Protein AF-A0A167QNF1-F1 (afdb_monomer_lite)

Sequence (89 aa):
MLPCPGPIDGLIAGIWIRSTVGIPYAIVMIWAANASAGHTKKTTVIALYHIGYGLGSIISPQLFRPEWKPRYTSTWIILLVVAGIFRQS

Organism: Penicillium chrysogenum (NCBI:txid5076)

Radius of gyration: 17.57 Å; chains: 1; bounding box: 42×33×42 Å

Secondary structure (DSSP, 8-state):
-PPP--HHHHHHHHHHHHHTTHHHHHHHHHHHHHS--SHHHHHHHHHHHHHHHHHHHHHHHHTS-GGGTTT-HHHHHHHHHHHHHHT--

Foldseek 3Di:
DDDDDDPVVVVVVVVVVVVCVVVVLVVVLVVLQVVDDDDVSSVVSSVVSVVVVVVCVVVLVVLPDPVCPDPSVVSVVVVVVVVVVVVPD

pLDDT: mean 73.24, std 12.62, range [37.47, 90.19]

Structure (mmCIF, N/CA/C/O backbone):
data_AF-A0A167QNF1-F1
#
_entry.id   AF-A0A167QNF1-F1
#
loop_
_atom_site.group_PDB
_atom_site.id
_atom_site.type_symbol
_atom_site.label_atom_id
_atom_site.label_alt_id
_atom_site.label_comp_id
_atom_site.label_asym_id
_atom_site.label_entity_id
_atom_site.label_seq_id
_atom_site.pdbx_PDB_ins_code
_atom_site.Cartn_x
_atom_site.Cartn_y
_atom_site.Cartn_z
_atom_site.occupancy
_atom_site.B_iso_or_equiv
_atom_site.auth_seq_id
_atom_site.auth_comp_id
_atom_site.auth_asym_id
_atom_site.auth_atom_id
_atom_site.pdbx_PDB_model_num
ATOM 1 N N . MET A 1 1 ? 26.476 22.145 -0.823 1.00 37.47 1 MET A N 1
ATOM 2 C CA . MET A 1 1 ? 27.322 22.073 -2.033 1.00 37.47 1 MET A CA 1
ATOM 3 C C . MET A 1 1 ? 26.762 20.938 -2.876 1.00 37.47 1 MET A C 1
ATOM 5 O O . MET A 1 1 ? 26.829 19.796 -2.449 1.00 37.47 1 MET A O 1
ATOM 9 N N . LEU A 1 2 ? 26.037 21.286 -3.938 1.00 51.59 2 LEU A N 1
ATOM 10 C CA . LEU A 1 2 ? 25.191 20.388 -4.737 1.00 51.59 2 LEU A CA 1
ATOM 11 C C . LEU A 1 2 ? 26.026 19.719 -5.845 1.00 51.59 2 LEU A C 1
ATOM 13 O O . LEU A 1 2 ? 26.607 20.463 -6.636 1.00 51.59 2 LEU A O 1
ATOM 17 N N . PRO A 1 3 ? 26.098 18.377 -5.945 1.00 55.03 3 PRO A N 1
ATOM 18 C CA . PRO A 1 3 ? 26.650 17.719 -7.120 1.00 55.03 3 PRO A CA 1
ATOM 19 C C . PRO A 1 3 ? 25.568 17.505 -8.197 1.00 55.03 3 PRO A C 1
ATOM 21 O O . PRO A 1 3 ? 24.382 17.360 -7.904 1.00 55.03 3 PRO A O 1
ATOM 24 N N . CYS A 1 4 ? 26.012 17.566 -9.452 1.00 55.19 4 CYS A N 1
ATOM 25 C CA . CYS A 1 4 ? 25.239 17.436 -10.693 1.00 55.19 4 CYS A CA 1
ATOM 26 C C . CYS A 1 4 ? 24.495 16.086 -10.798 1.00 55.19 4 CYS A C 1
ATOM 28 O O . CYS A 1 4 ? 25.013 15.110 -10.272 1.00 55.19 4 CYS A O 1
ATOM 30 N N . PRO A 1 5 ? 23.363 15.986 -11.529 1.00 57.06 5 PRO A N 1
ATOM 31 C CA . PRO A 1 5 ? 22.531 14.788 -11.581 1.00 57.06 5 PRO A CA 1
ATOM 32 C C . PRO A 1 5 ? 23.100 13.764 -12.573 1.00 57.06 5 PRO A C 1
ATOM 34 O O . PRO A 1 5 ? 22.801 13.781 -13.768 1.00 57.06 5 PRO A O 1
ATOM 37 N N . GLY A 1 6 ? 23.928 12.849 -12.085 1.00 64.75 6 GLY A N 1
ATOM 38 C CA . GLY A 1 6 ? 24.221 11.593 -12.758 1.00 64.75 6 GLY A CA 1
ATOM 39 C C . GLY A 1 6 ? 23.065 10.589 -12.609 1.00 64.75 6 GLY A C 1
ATOM 40 O O . GLY A 1 6 ? 22.205 10.730 -11.737 1.00 64.75 6 GLY A O 1
ATOM 41 N N . PRO A 1 7 ? 23.035 9.512 -13.416 1.00 63.47 7 PRO A N 1
ATOM 42 C CA . PRO A 1 7 ? 22.044 8.434 -13.284 1.00 63.47 7 PRO A CA 1
ATOM 43 C C . PRO A 1 7 ? 22.044 7.773 -11.893 1.00 63.47 7 PRO A C 1
ATOM 45 O O . PRO A 1 7 ? 21.035 7.215 -11.467 1.00 63.47 7 PRO A O 1
ATOM 48 N N . ILE A 1 8 ? 23.160 7.873 -11.169 1.00 67.88 8 ILE A N 1
ATOM 49 C CA . ILE A 1 8 ? 23.314 7.424 -9.783 1.00 67.88 8 ILE A CA 1
ATOM 50 C C . ILE A 1 8 ? 22.580 8.322 -8.776 1.00 67.88 8 ILE A C 1
ATOM 52 O O . ILE A 1 8 ? 22.011 7.803 -7.820 1.00 67.88 8 ILE A O 1
ATOM 56 N N . ASP A 1 9 ? 22.488 9.632 -9.008 1.00 69.12 9 ASP A N 1
ATOM 57 C CA . ASP A 1 9 ? 21.849 10.561 -8.065 1.00 69.12 9 ASP A CA 1
ATOM 58 C C . ASP A 1 9 ? 20.329 10.397 -8.052 1.00 69.12 9 ASP A C 1
ATOM 60 O O . ASP A 1 9 ? 19.703 10.464 -6.995 1.00 69.12 9 ASP A O 1
ATOM 64 N N . GLY A 1 10 ? 19.732 10.077 -9.207 1.00 70.31 10 GLY A N 1
ATOM 65 C CA . GLY A 1 10 ? 18.314 9.721 -9.298 1.00 70.31 10 GLY A CA 1
ATOM 66 C C . GLY A 1 10 ? 17.971 8.436 -8.535 1.00 70.31 10 GLY A C 1
ATOM 67 O O . GLY A 1 10 ? 16.914 8.350 -7.909 1.00 70.31 10 GLY A O 1
ATOM 68 N N . LEU A 1 11 ? 18.879 7.453 -8.528 1.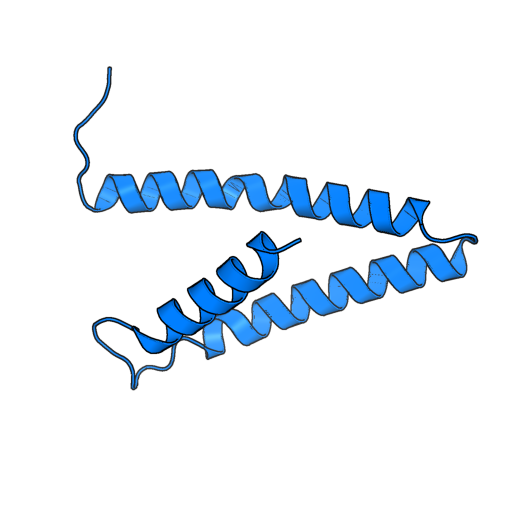00 70.94 11 LEU A N 1
ATOM 69 C CA . LEU A 1 11 ? 18.714 6.218 -7.755 1.00 70.94 11 LEU A CA 1
ATOM 70 C C . LEU A 1 11 ? 18.833 6.479 -6.251 1.00 70.94 11 LEU A C 1
ATOM 72 O O . LEU A 1 11 ? 18.000 5.997 -5.484 1.00 70.94 11 LEU A O 1
ATOM 76 N N . ILE A 1 12 ? 19.814 7.282 -5.830 1.00 76.62 12 ILE A N 1
ATOM 77 C CA . ILE A 1 12 ? 19.995 7.662 -4.424 1.00 76.62 12 ILE A CA 1
ATOM 78 C C . ILE A 1 12 ? 18.800 8.484 -3.928 1.00 76.62 12 ILE A C 1
ATOM 80 O O . ILE A 1 12 ? 18.227 8.155 -2.891 1.00 76.62 12 ILE A O 1
ATOM 84 N N . ALA A 1 13 ? 18.350 9.488 -4.684 1.00 75.12 13 ALA A N 1
ATOM 85 C CA . ALA A 1 13 ? 17.154 10.263 -4.356 1.00 75.12 13 ALA A CA 1
ATOM 86 C C . ALA A 1 13 ? 15.902 9.374 -4.25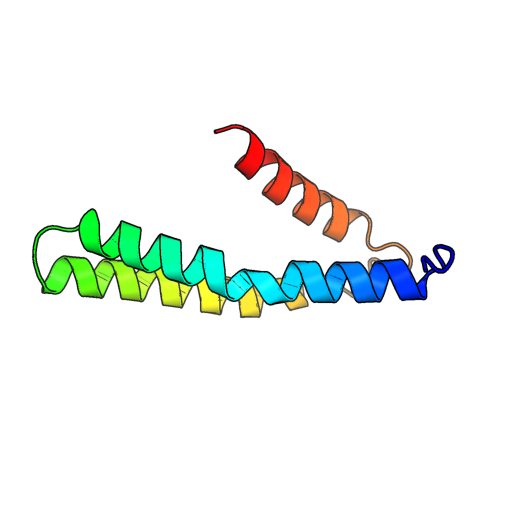4 1.00 75.12 13 ALA A C 1
ATOM 88 O O . ALA A 1 13 ? 15.122 9.504 -3.311 1.00 75.12 13 ALA A O 1
ATOM 89 N N . GLY A 1 14 ? 15.740 8.413 -5.170 1.00 68.69 14 GLY A N 1
ATOM 90 C CA . GLY A 1 14 ? 14.662 7.426 -5.114 1.00 68.69 14 GLY A CA 1
ATOM 91 C C . GLY A 1 14 ? 14.718 6.523 -3.876 1.00 68.69 14 GLY A C 1
ATOM 92 O O . GLY A 1 14 ? 13.671 6.163 -3.338 1.00 68.69 14 GLY A O 1
ATOM 93 N N . ILE A 1 15 ? 15.914 6.186 -3.385 1.00 73.19 15 ILE A N 1
ATOM 94 C CA . ILE A 1 15 ? 16.098 5.434 -2.136 1.00 73.19 15 ILE A CA 1
ATOM 95 C C . ILE A 1 15 ? 15.713 6.296 -0.930 1.00 73.19 15 ILE A C 1
ATOM 97 O O . ILE A 1 15 ? 14.945 5.831 -0.095 1.00 73.19 15 ILE A O 1
ATOM 101 N N . TRP A 1 16 ? 16.145 7.559 -0.865 1.00 71.31 16 TRP A N 1
ATOM 102 C CA . TRP A 1 16 ? 15.773 8.476 0.222 1.00 71.31 16 TRP A CA 1
ATOM 103 C C . TRP A 1 16 ? 14.265 8.733 0.296 1.00 71.31 16 TRP A C 1
ATOM 105 O O . TRP A 1 16 ? 13.693 8.736 1.386 1.00 71.31 16 TRP A O 1
ATOM 115 N N . ILE A 1 17 ? 13.605 8.880 -0.855 1.00 71.50 17 ILE A N 1
ATOM 116 C CA . ILE A 1 17 ? 12.144 9.017 -0.938 1.00 71.50 17 ILE A CA 1
ATOM 117 C C . ILE A 1 17 ? 11.442 7.707 -0.552 1.00 71.50 17 ILE A C 1
ATOM 119 O O . ILE A 1 17 ? 10.360 7.732 0.021 1.00 71.50 17 ILE A O 1
ATOM 123 N N . ARG A 1 18 ? 12.039 6.542 -0.822 1.00 66.62 18 ARG A N 1
ATOM 124 C CA . ARG A 1 18 ? 11.489 5.254 -0.376 1.00 66.62 18 ARG A CA 1
ATOM 125 C C . ARG A 1 18 ? 11.687 5.026 1.124 1.00 66.62 18 ARG A C 1
ATOM 127 O O . ARG A 1 18 ? 10.840 4.399 1.751 1.00 66.62 18 ARG A O 1
ATOM 134 N N . SER A 1 19 ? 12.752 5.551 1.725 1.00 66.19 19 SER A N 1
ATOM 135 C CA . SER A 1 19 ? 12.998 5.425 3.168 1.00 66.19 19 SER A CA 1
ATOM 136 C C . SER A 1 19 ? 11.886 6.044 4.017 1.00 66.19 19 SER A C 1
ATOM 138 O O . SER A 1 19 ? 11.637 5.587 5.131 1.00 66.19 19 SER A O 1
ATOM 140 N N . THR A 1 20 ? 11.157 7.035 3.497 1.00 67.94 20 THR A N 1
ATOM 141 C CA . THR A 1 20 ? 10.023 7.633 4.213 1.00 67.94 20 THR A CA 1
ATOM 142 C C . THR A 1 20 ? 8.758 6.778 4.192 1.00 67.94 20 THR A C 1
ATOM 144 O O . THR A 1 20 ? 7.828 7.126 4.908 1.00 67.94 20 THR A O 1
ATOM 147 N N . VAL A 1 21 ? 8.707 5.641 3.477 1.00 68.94 21 VAL A N 1
ATOM 148 C CA . VAL A 1 21 ? 7.523 4.753 3.376 1.00 68.94 21 VAL A CA 1
ATOM 149 C C . VAL A 1 21 ? 7.060 4.196 4.733 1.00 68.94 21 VAL A C 1
ATOM 151 O O . VAL A 1 21 ? 5.880 3.885 4.899 1.00 68.94 21 VAL A O 1
ATOM 154 N N . GLY A 1 22 ? 7.931 4.149 5.746 1.00 73.00 22 GLY A N 1
ATOM 155 C CA . GLY A 1 22 ? 7.527 3.771 7.107 1.00 73.00 22 GLY A CA 1
ATOM 156 C C . GLY A 1 22 ? 6.557 4.763 7.769 1.00 73.00 22 GLY A C 1
ATOM 157 O O . GLY A 1 22 ? 5.677 4.357 8.528 1.00 73.00 22 GLY A O 1
ATOM 158 N N . ILE A 1 23 ? 6.670 6.054 7.446 1.00 79.56 23 ILE A N 1
ATOM 159 C CA . ILE A 1 23 ? 5.852 7.134 8.017 1.00 79.56 23 ILE A CA 1
ATOM 160 C C . ILE A 1 23 ? 4.375 7.036 7.586 1.00 79.56 23 ILE A C 1
ATOM 162 O O . ILE A 1 23 ? 3.515 6.987 8.468 1.00 79.56 23 ILE A O 1
ATOM 166 N N . PRO A 1 24 ? 4.026 6.962 6.282 1.00 81.62 24 PRO A N 1
ATOM 167 C CA . PRO A 1 24 ? 2.636 6.832 5.865 1.00 81.62 24 PRO A CA 1
ATOM 168 C C . PRO A 1 24 ? 2.018 5.518 6.348 1.00 81.62 24 PRO A C 1
ATOM 170 O O . PRO A 1 24 ? 0.844 5.515 6.706 1.00 81.62 24 PRO A O 1
ATOM 173 N N . TYR A 1 25 ? 2.793 4.429 6.443 1.00 81.81 25 TYR A N 1
ATOM 174 C CA . TYR A 1 25 ? 2.294 3.177 7.011 1.00 81.81 25 TYR A CA 1
ATOM 175 C C . TYR A 1 25 ? 1.837 3.367 8.463 1.00 81.81 25 TYR A C 1
ATOM 177 O O . TYR A 1 25 ? 0.693 3.062 8.789 1.00 81.81 25 TYR A O 1
ATOM 185 N N . ALA A 1 26 ? 2.675 3.954 9.322 1.00 85.31 26 ALA A N 1
ATOM 186 C CA . ALA A 1 26 ? 2.309 4.221 10.713 1.00 85.31 26 ALA A CA 1
ATOM 187 C C . ALA A 1 26 ? 1.060 5.118 10.833 1.00 85.31 26 ALA A C 1
ATOM 189 O O . ALA A 1 26 ? 0.174 4.835 11.641 1.00 85.31 26 ALA A O 1
ATOM 190 N N . ILE A 1 27 ? 0.950 6.154 9.995 1.00 89.31 27 ILE A N 1
ATOM 191 C CA . ILE A 1 27 ? -0.202 7.069 9.981 1.00 89.31 27 ILE A CA 1
ATOM 192 C C . ILE A 1 27 ? -1.494 6.330 9.610 1.00 89.31 27 ILE A C 1
ATOM 194 O O . ILE A 1 27 ? -2.496 6.481 10.310 1.00 89.31 27 ILE A O 1
ATOM 198 N N . VAL A 1 28 ? -1.479 5.501 8.559 1.00 87.12 28 VAL A N 1
ATOM 199 C CA . VAL A 1 28 ? -2.659 4.720 8.145 1.00 87.12 28 VAL A CA 1
ATOM 200 C C . VAL A 1 28 ? -3.104 3.776 9.259 1.00 87.12 28 VAL A C 1
ATOM 202 O O . VAL A 1 28 ? -4.298 3.660 9.523 1.00 87.12 28 VAL A O 1
ATOM 205 N N . MET A 1 29 ? -2.161 3.155 9.966 1.00 87.75 29 MET A N 1
ATOM 206 C CA . MET A 1 29 ? -2.473 2.236 11.062 1.00 87.75 29 MET A CA 1
ATOM 207 C C . MET A 1 29 ? -3.102 2.949 12.264 1.00 87.75 29 MET A C 1
ATOM 209 O O . MET A 1 29 ? -4.056 2.436 12.853 1.00 87.75 29 MET A O 1
ATOM 213 N N . ILE A 1 30 ? -2.625 4.152 12.601 1.00 89.31 30 ILE A N 1
ATOM 214 C CA . ILE A 1 30 ? -3.215 4.999 13.650 1.00 89.31 30 ILE A CA 1
ATOM 215 C C . ILE A 1 30 ? -4.608 5.485 13.233 1.00 89.31 30 ILE A C 1
ATOM 217 O O . ILE A 1 30 ? -5.546 5.462 14.030 1.00 89.31 30 ILE A O 1
ATOM 221 N N . TRP A 1 31 ? -4.775 5.884 11.975 1.00 89.31 31 TRP A N 1
ATOM 222 C CA . TRP A 1 31 ? -6.066 6.313 11.449 1.00 89.31 31 TRP A CA 1
ATOM 223 C C . TRP A 1 31 ? -7.097 5.177 11.468 1.00 89.31 31 TRP A C 1
ATOM 225 O O . TRP A 1 31 ? -8.190 5.337 12.011 1.00 89.31 31 TRP A O 1
ATOM 235 N N . ALA A 1 32 ? -6.720 3.998 10.977 1.00 86.25 32 ALA A N 1
ATOM 236 C CA . ALA A 1 32 ? -7.538 2.789 10.995 1.00 86.25 32 ALA A CA 1
ATOM 237 C C . ALA A 1 32 ? -7.959 2.374 12.415 1.00 86.25 32 ALA A C 1
ATOM 239 O O . ALA A 1 32 ? -9.093 1.940 12.647 1.00 86.25 32 ALA A O 1
ATOM 240 N N . ALA A 1 33 ? -7.043 2.542 13.369 1.00 84.88 33 ALA A N 1
ATOM 241 C CA . ALA A 1 33 ? -7.282 2.324 14.783 1.00 84.88 33 ALA A CA 1
ATOM 242 C C . ALA A 1 33 ? -8.305 3.300 15.380 1.00 84.88 33 ALA A C 1
ATOM 244 O O . ALA A 1 33 ? -9.117 2.880 16.201 1.00 84.88 33 ALA A O 1
ATOM 245 N N . ASN A 1 34 ? -8.270 4.569 14.977 1.00 87.12 34 ASN A N 1
ATOM 246 C CA . ASN A 1 34 ? -9.167 5.609 15.487 1.00 87.12 34 ASN A CA 1
ATOM 247 C C . ASN A 1 34 ? -10.546 5.582 14.807 1.00 87.12 34 ASN A C 1
ATOM 249 O O . ASN A 1 34 ? -11.543 5.932 15.429 1.00 87.12 34 ASN A O 1
ATOM 253 N N . ALA A 1 35 ? -10.622 5.116 13.558 1.00 87.06 35 ALA A N 1
ATOM 254 C CA . ALA A 1 35 ? -11.870 4.959 12.807 1.00 87.06 35 ALA A CA 1
ATOM 255 C C . ALA A 1 35 ? -12.685 3.708 13.207 1.00 87.06 35 ALA A C 1
ATOM 257 O O . ALA A 1 35 ? -13.811 3.512 12.743 1.00 87.06 35 ALA A O 1
ATOM 258 N N . SER A 1 36 ? -12.134 2.839 14.060 1.00 85.19 36 SER A N 1
ATOM 259 C CA . SER A 1 36 ? -12.760 1.581 14.472 1.00 85.19 36 SER A CA 1
ATOM 260 C C . SER A 1 36 ? -13.169 1.616 15.944 1.00 85.19 36 SER A C 1
ATOM 262 O O . SER A 1 36 ? -12.320 1.592 16.829 1.00 85.19 36 SER A O 1
ATOM 264 N N . ALA A 1 37 ? -14.475 1.598 16.222 1.00 77.56 37 ALA A N 1
ATOM 265 C CA . ALA A 1 37 ? -14.984 1.426 17.582 1.00 77.56 37 ALA A CA 1
ATOM 266 C C . ALA A 1 37 ? -14.911 -0.055 18.009 1.00 77.56 37 ALA A C 1
ATOM 268 O O . ALA A 1 37 ? -15.458 -0.927 17.331 1.00 77.56 37 ALA A O 1
ATOM 269 N N . GLY A 1 38 ? -14.245 -0.330 19.135 1.00 78.00 38 GLY A N 1
ATOM 270 C CA . GLY A 1 38 ? -14.129 -1.665 19.736 1.00 78.00 38 GLY A CA 1
ATOM 271 C C . GLY A 1 38 ? -12.807 -2.388 19.444 1.00 78.00 38 GLY A C 1
ATOM 272 O O . GLY A 1 38 ? -12.271 -2.341 18.335 1.00 78.00 38 GLY A O 1
ATOM 273 N N . HIS A 1 39 ? -12.291 -3.094 20.457 1.00 77.56 39 HIS A N 1
ATOM 274 C CA . HIS A 1 39 ? -10.975 -3.749 20.422 1.00 77.56 39 HIS A CA 1
ATOM 275 C C . HIS A 1 39 ? -10.851 -4.788 19.299 1.00 77.56 39 HIS A C 1
ATOM 277 O O . HIS A 1 39 ? -9.869 -4.785 18.560 1.00 77.56 39 HIS A O 1
ATOM 283 N N . THR A 1 40 ? -11.867 -5.633 19.123 1.00 84.44 40 THR A N 1
ATOM 284 C CA . THR A 1 40 ? -11.871 -6.676 18.088 1.00 84.44 40 THR A CA 1
ATOM 285 C C . THR A 1 40 ? -11.859 -6.072 16.684 1.00 84.44 40 THR A C 1
ATOM 287 O O . THR A 1 40 ? -11.038 -6.463 15.861 1.00 84.44 40 THR A O 1
ATOM 290 N N . LYS A 1 41 ? -12.695 -5.052 16.425 1.00 78.62 41 LYS A N 1
ATOM 291 C CA . LYS A 1 41 ? -12.780 -4.383 15.115 1.00 78.62 41 LYS A CA 1
ATOM 292 C C . LYS A 1 41 ? -11.467 -3.693 14.749 1.00 78.62 41 LYS A C 1
ATOM 294 O O . LYS A 1 41 ? -10.993 -3.847 1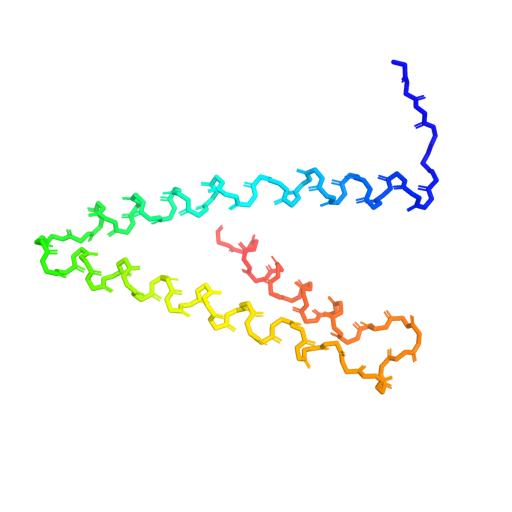3.627 1.00 78.62 41 LYS A O 1
ATOM 299 N N . LYS A 1 42 ? -10.852 -2.987 15.703 1.00 85.75 42 LYS A N 1
ATOM 300 C CA . LYS A 1 42 ? -9.545 -2.341 15.522 1.00 85.75 42 LYS A CA 1
ATOM 301 C C . LYS A 1 42 ? -8.470 -3.351 15.116 1.00 85.75 42 LYS A C 1
ATOM 303 O O . LYS A 1 42 ? -7.777 -3.124 14.128 1.00 85.75 42 LYS A O 1
ATOM 308 N N . THR A 1 43 ? -8.372 -4.479 15.819 1.00 87.25 43 THR A N 1
ATOM 309 C CA . THR A 1 43 ? -7.400 -5.531 15.486 1.00 87.25 43 THR A CA 1
ATOM 310 C C . THR A 1 43 ? -7.679 -6.157 14.120 1.00 87.25 43 THR A C 1
ATOM 312 O O . THR A 1 43 ? -6.744 -6.351 13.349 1.00 87.25 43 THR A O 1
ATOM 315 N N . THR A 1 44 ? -8.943 -6.412 13.767 1.00 88.69 44 THR A N 1
ATOM 316 C CA . THR A 1 44 ? -9.305 -6.946 12.443 1.00 88.69 44 THR A CA 1
ATOM 317 C C . THR A 1 44 ? -8.913 -5.992 11.316 1.00 88.69 44 THR A C 1
ATOM 319 O O . THR A 1 44 ? -8.313 -6.423 10.337 1.00 88.69 44 THR A O 1
ATOM 322 N N . VAL A 1 45 ? -9.197 -4.695 11.453 1.00 86.69 45 VAL A N 1
ATOM 323 C CA . VAL A 1 45 ? -8.841 -3.698 10.432 1.00 86.69 45 VAL A CA 1
ATOM 324 C C . VAL A 1 45 ? -7.319 -3.594 10.287 1.00 86.69 45 VAL A C 1
ATOM 326 O O . VAL A 1 45 ? -6.804 -3.658 9.175 1.00 86.69 45 VAL A O 1
ATOM 329 N N . ILE A 1 46 ? -6.583 -3.522 11.398 1.00 89.44 46 ILE A N 1
ATOM 330 C CA . ILE A 1 46 ? -5.110 -3.533 11.417 1.00 89.44 46 ILE A CA 1
ATOM 331 C C . ILE A 1 46 ? -4.548 -4.797 10.748 1.00 89.44 46 ILE A C 1
ATOM 333 O O . ILE A 1 46 ? -3.573 -4.716 9.999 1.00 89.44 46 ILE A O 1
ATOM 337 N N . ALA A 1 47 ? -5.148 -5.965 10.988 1.00 89.06 47 ALA A N 1
ATOM 338 C CA . ALA A 1 47 ? -4.727 -7.218 10.366 1.00 89.06 47 ALA A CA 1
ATOM 339 C C . ALA A 1 47 ? -4.947 -7.205 8.844 1.00 89.06 47 ALA A C 1
ATOM 341 O O . ALA A 1 47 ? -4.061 -7.615 8.096 1.00 89.06 47 ALA A O 1
ATOM 342 N N . LEU A 1 48 ? -6.077 -6.667 8.372 1.00 88.88 48 LEU A N 1
ATOM 343 C CA . LEU A 1 48 ? -6.350 -6.511 6.940 1.00 88.88 48 LEU A CA 1
ATOM 344 C C . LEU A 1 48 ? -5.313 -5.610 6.250 1.00 88.88 48 LEU A C 1
ATOM 346 O O . LEU A 1 48 ? -4.857 -5.940 5.156 1.00 88.88 48 LEU A O 1
ATOM 350 N N . TYR A 1 49 ? -4.870 -4.529 6.903 1.00 88.06 49 TYR A N 1
ATOM 351 C CA . TYR A 1 49 ? -3.791 -3.680 6.378 1.00 88.06 49 TYR A CA 1
ATOM 352 C C . TYR A 1 49 ? -2.456 -4.429 6.243 1.00 88.06 49 TYR A C 1
ATOM 354 O O . TYR A 1 49 ? -1.778 -4.284 5.225 1.00 88.06 49 TYR A O 1
ATOM 362 N N . HIS A 1 50 ? -2.096 -5.280 7.210 1.00 88.88 50 HIS A N 1
ATOM 363 C CA . HIS A 1 50 ? -0.887 -6.110 7.115 1.00 88.88 50 HIS A CA 1
ATOM 364 C C . HIS A 1 50 ? -0.980 -7.146 5.990 1.00 88.88 50 HIS A C 1
ATOM 366 O O . HIS A 1 50 ? 0.003 -7.378 5.287 1.00 88.88 50 HIS A O 1
ATOM 372 N N . ILE A 1 51 ? -2.159 -7.743 5.784 1.00 90.19 51 ILE A N 1
ATOM 373 C CA . ILE A 1 51 ? -2.399 -8.675 4.674 1.00 90.19 51 ILE A CA 1
ATOM 374 C C . ILE A 1 51 ? -2.221 -7.954 3.333 1.00 90.19 51 ILE A C 1
ATOM 376 O O . ILE A 1 51 ? -1.530 -8.464 2.452 1.00 90.19 51 ILE A O 1
ATOM 380 N N . GLY A 1 52 ? -2.768 -6.742 3.193 1.00 86.56 52 GLY A N 1
ATOM 381 C CA . GLY A 1 52 ? -2.572 -5.907 2.006 1.00 86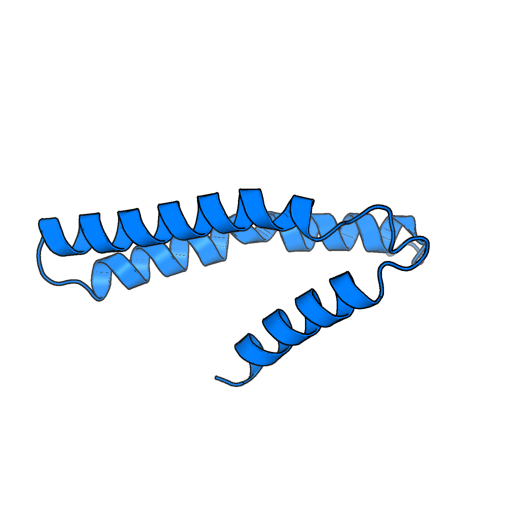.56 52 GLY A CA 1
ATOM 382 C C . GLY A 1 52 ? -1.100 -5.562 1.755 1.00 86.56 52 GLY A C 1
ATOM 383 O O . GLY A 1 52 ? -0.628 -5.671 0.623 1.00 86.56 52 GLY A O 1
ATOM 384 N N . TYR A 1 53 ? -0.348 -5.222 2.807 1.00 85.25 53 TYR A N 1
ATOM 385 C CA . TYR A 1 53 ? 1.091 -4.956 2.712 1.00 85.25 53 TYR A CA 1
ATOM 386 C C . TYR A 1 53 ? 1.889 -6.197 2.273 1.00 85.25 53 TYR A C 1
ATOM 388 O O . TYR A 1 53 ? 2.750 -6.114 1.390 1.00 85.25 53 TYR A O 1
ATOM 396 N N . GLY A 1 54 ? 1.569 -7.364 2.839 1.00 86.31 54 GLY A N 1
ATOM 397 C CA . GLY A 1 54 ? 2.172 -8.640 2.452 1.00 86.31 54 GLY A CA 1
ATOM 398 C C . GLY A 1 54 ? 1.877 -9.006 0.996 1.00 86.31 54 GLY A C 1
ATOM 399 O O . GLY A 1 54 ? 2.795 -9.312 0.237 1.00 86.31 54 GLY A O 1
ATOM 400 N N . LEU A 1 55 ? 0.615 -8.897 0.571 1.00 86.75 55 LEU A N 1
ATOM 401 C CA . LEU A 1 55 ? 0.198 -9.167 -0.809 1.00 86.75 55 LEU A CA 1
ATOM 402 C C . LEU A 1 55 ? 0.866 -8.219 -1.808 1.00 86.75 55 LEU A C 1
ATOM 404 O O . LEU A 1 55 ? 1.382 -8.674 -2.827 1.00 86.75 55 LEU A O 1
ATOM 408 N N . GLY A 1 56 ? 0.920 -6.920 -1.507 1.00 80.88 56 GLY A N 1
ATOM 409 C CA . GLY A 1 56 ? 1.614 -5.941 -2.345 1.00 80.88 56 GLY A CA 1
ATOM 410 C C . GLY A 1 56 ? 3.100 -6.267 -2.503 1.00 80.88 56 GLY A C 1
ATOM 411 O O . GLY A 1 56 ? 3.639 -6.207 -3.609 1.00 80.88 56 GLY A O 1
ATOM 412 N N . SER A 1 57 ? 3.746 -6.708 -1.421 1.00 82.81 57 SER A N 1
ATOM 413 C CA . SER A 1 57 ? 5.149 -7.131 -1.443 1.00 82.81 57 SER A CA 1
ATOM 414 C C . SER A 1 57 ? 5.375 -8.377 -2.308 1.00 82.81 57 SER A C 1
ATOM 416 O O . SER A 1 57 ? 6.380 -8.440 -3.008 1.00 82.81 57 SER A O 1
ATOM 418 N N . ILE A 1 58 ? 4.431 -9.325 -2.337 1.00 85.38 58 ILE A N 1
ATOM 419 C CA . ILE A 1 58 ? 4.511 -10.548 -3.160 1.00 85.38 58 ILE A CA 1
ATOM 420 C C . ILE A 1 58 ? 4.219 -10.267 -4.642 1.00 85.38 58 ILE A C 1
ATOM 422 O O . ILE A 1 58 ? 4.891 -10.811 -5.518 1.00 85.38 58 ILE A O 1
ATOM 426 N N . ILE A 1 59 ? 3.229 -9.421 -4.938 1.00 82.44 59 ILE A N 1
ATOM 427 C CA . ILE A 1 59 ? 2.806 -9.108 -6.312 1.00 82.44 59 ILE A CA 1
ATOM 428 C C . ILE A 1 59 ? 3.803 -8.160 -6.994 1.00 82.44 59 ILE A C 1
ATOM 430 O O . ILE A 1 59 ? 4.041 -8.276 -8.197 1.00 82.44 59 ILE A O 1
ATOM 434 N N . SER A 1 60 ? 4.434 -7.253 -6.239 1.00 76.88 60 SER A N 1
ATOM 435 C CA . SER A 1 60 ? 5.367 -6.266 -6.793 1.00 76.88 60 SER A CA 1
ATOM 436 C C . SER A 1 60 ? 6.524 -6.854 -7.626 1.00 76.88 60 SER A C 1
ATOM 438 O O . SER A 1 60 ? 6.708 -6.370 -8.744 1.00 76.88 60 SER A O 1
ATOM 440 N N . PRO A 1 61 ? 7.263 -7.906 -7.207 1.00 73.75 61 PRO A N 1
ATOM 441 C CA . PRO A 1 61 ? 8.303 -8.511 -8.042 1.00 73.75 61 PRO A CA 1
ATOM 442 C C . PRO A 1 61 ? 7.735 -9.285 -9.239 1.00 73.75 61 PRO A C 1
ATOM 444 O O . PRO A 1 61 ? 8.387 -9.360 -10.277 1.00 73.75 61 PRO A O 1
ATOM 447 N N . GLN A 1 62 ? 6.512 -9.817 -9.141 1.00 73.12 62 GLN A N 1
ATOM 448 C CA . GLN A 1 62 ? 5.878 -10.571 -10.232 1.00 73.12 62 GLN A CA 1
ATOM 449 C C . GLN A 1 62 ? 5.473 -9.680 -11.416 1.00 73.12 62 GLN A C 1
ATOM 451 O O . GLN A 1 62 ? 5.276 -10.172 -12.530 1.00 73.12 62 GLN A O 1
ATOM 456 N N . LEU A 1 63 ? 5.374 -8.366 -11.195 1.00 69.19 63 LEU A N 1
ATOM 457 C CA . LEU A 1 63 ? 5.062 -7.386 -12.233 1.00 69.19 63 LEU A CA 1
ATOM 458 C C . LEU A 1 63 ? 6.265 -7.079 -13.150 1.00 69.19 63 LEU A C 1
ATOM 460 O O . LEU A 1 63 ? 6.085 -6.569 -14.258 1.00 69.19 63 LEU A O 1
ATOM 464 N N . PHE A 1 64 ? 7.487 -7.421 -12.728 1.00 65.88 64 PHE A N 1
ATOM 465 C CA . PHE A 1 64 ? 8.714 -7.265 -13.514 1.00 65.88 64 PHE A CA 1
ATOM 466 C C . PHE A 1 64 ? 9.017 -8.550 -14.290 1.00 65.88 64 PHE A C 1
ATOM 468 O O . PHE A 1 64 ? 9.951 -9.291 -13.986 1.00 65.88 64 PHE A O 1
ATOM 475 N N . ARG A 1 65 ? 8.195 -8.838 -15.303 1.00 66.19 65 ARG A N 1
ATOM 476 C CA . ARG A 1 65 ? 8.384 -10.017 -16.158 1.00 66.19 65 ARG A CA 1
ATOM 477 C C . ARG A 1 65 ? 9.562 -9.825 -17.129 1.00 66.19 65 ARG A C 1
ATOM 479 O O . ARG A 1 65 ? 9.686 -8.749 -17.717 1.00 66.19 65 ARG A O 1
ATOM 486 N N . PRO A 1 66 ? 10.386 -10.864 -17.371 1.00 62.97 66 PRO A N 1
ATOM 487 C CA . PRO A 1 66 ? 11.576 -10.780 -18.227 1.00 62.97 66 PRO A CA 1
ATOM 488 C C . PRO A 1 66 ? 11.266 -10.465 -19.700 1.00 62.97 66 PRO A C 1
ATOM 490 O O . PRO A 1 66 ? 12.122 -9.930 -20.400 1.00 62.97 66 PRO A O 1
ATOM 493 N N . GLU A 1 67 ? 10.036 -10.726 -20.148 1.00 62.97 67 GLU A N 1
ATOM 494 C CA . GLU A 1 67 ? 9.542 -10.440 -21.505 1.00 62.97 67 GLU A CA 1
ATOM 495 C C . GLU A 1 67 ? 9.446 -8.936 -21.833 1.00 62.97 67 GLU A C 1
ATOM 497 O O . GLU A 1 67 ? 9.340 -8.576 -22.999 1.00 62.97 67 GLU A O 1
ATOM 502 N N . TRP A 1 68 ? 9.524 -8.039 -20.837 1.00 58.66 68 TRP A N 1
ATOM 503 C CA . TRP A 1 68 ? 9.302 -6.589 -21.004 1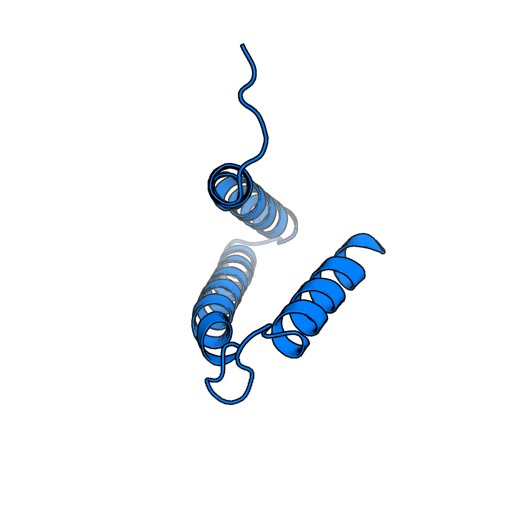.00 58.66 68 TRP A CA 1
ATOM 504 C C . TRP A 1 68 ? 10.594 -5.744 -20.992 1.00 58.66 68 TRP A C 1
ATOM 506 O O . TRP A 1 68 ? 10.556 -4.515 -20.837 1.00 58.66 68 TRP A O 1
ATOM 516 N N . LYS A 1 69 ? 11.762 -6.379 -21.163 1.00 46.88 69 LYS A N 1
ATOM 517 C CA . LYS A 1 69 ? 13.053 -5.688 -21.348 1.00 46.88 69 LYS A CA 1
ATOM 518 C C . LYS A 1 69 ? 13.087 -4.909 -22.679 1.00 46.88 69 LYS A C 1
ATOM 520 O O . LYS A 1 69 ? 12.515 -5.384 -23.653 1.00 46.88 69 LYS A O 1
ATOM 525 N N . PRO A 1 70 ? 13.786 -3.752 -22.774 1.00 57.56 70 PRO A N 1
ATOM 526 C CA . PRO A 1 70 ? 14.728 -3.172 -21.805 1.00 57.56 70 PRO A CA 1
ATOM 527 C C . PRO A 1 70 ? 14.179 -1.992 -20.979 1.00 57.56 70 PRO A C 1
ATOM 529 O O . PRO A 1 70 ? 14.855 -1.530 -20.064 1.00 57.56 70 PRO A O 1
ATOM 532 N N . ARG A 1 71 ? 12.980 -1.478 -21.288 1.00 61.31 71 ARG A N 1
ATOM 533 C CA . ARG A 1 71 ? 12.441 -0.238 -20.692 1.00 61.31 71 ARG A CA 1
ATOM 534 C C . ARG A 1 71 ? 11.306 -0.479 -19.683 1.00 61.31 71 ARG A C 1
ATOM 536 O O . ARG A 1 71 ? 10.926 0.466 -19.002 1.00 61.31 71 ARG A O 1
ATOM 543 N N . TYR A 1 72 ? 10.775 -1.708 -19.571 1.00 63.09 72 TYR A N 1
ATOM 544 C CA . TYR A 1 72 ? 9.665 -2.080 -18.672 1.00 63.09 72 TYR A CA 1
ATOM 545 C C . TYR A 1 72 ? 8.489 -1.083 -18.704 1.00 63.09 72 TYR A C 1
ATOM 547 O O . TYR A 1 72 ? 7.887 -0.779 -17.675 1.00 63.09 72 TYR A O 1
ATOM 555 N N . THR A 1 73 ? 8.167 -0.539 -19.884 1.00 62.84 73 THR A N 1
ATOM 556 C CA . THR A 1 73 ? 7.206 0.567 -20.037 1.00 62.84 73 THR A CA 1
ATOM 557 C C . THR A 1 73 ? 5.831 0.216 -19.468 1.00 62.84 73 THR A C 1
ATOM 559 O O . THR A 1 73 ? 5.213 1.050 -18.822 1.00 62.84 73 THR A O 1
ATOM 562 N N . SER A 1 74 ? 5.383 -1.032 -19.629 1.00 62.88 74 SER A N 1
ATOM 563 C CA . SER A 1 74 ? 4.113 -1.515 -19.069 1.00 62.88 74 SER A CA 1
ATOM 564 C C . SER A 1 74 ? 4.100 -1.503 -17.538 1.00 62.88 74 SER A C 1
ATOM 566 O O . SER A 1 74 ? 3.170 -0.979 -16.931 1.00 62.88 74 SER A O 1
ATOM 568 N N . THR A 1 75 ? 5.175 -1.969 -16.896 1.00 65.56 75 THR A N 1
ATOM 569 C CA . THR A 1 75 ? 5.317 -1.925 -15.433 1.00 65.56 75 THR A CA 1
ATOM 570 C C . THR A 1 75 ? 5.323 -0.484 -14.917 1.00 65.56 75 THR A C 1
ATOM 572 O O . THR A 1 75 ? 4.663 -0.182 -13.925 1.00 65.56 75 THR A O 1
ATOM 575 N N . TRP A 1 76 ? 5.998 0.431 -15.620 1.00 67.38 76 TRP A N 1
ATOM 576 C CA . TRP A 1 76 ? 5.971 1.859 -15.298 1.00 67.38 76 TRP A CA 1
ATOM 577 C C . TRP A 1 76 ? 4.592 2.490 -15.499 1.00 67.38 76 TRP A C 1
ATOM 579 O O . TRP A 1 76 ? 4.173 3.266 -14.649 1.00 67.38 76 TRP A O 1
ATOM 589 N N . ILE A 1 77 ? 3.859 2.138 -16.560 1.00 71.94 77 ILE A N 1
ATOM 590 C CA . ILE A 1 77 ? 2.486 2.617 -16.782 1.00 71.94 77 ILE A CA 1
ATOM 591 C C . ILE A 1 77 ? 1.576 2.150 -15.647 1.00 71.94 77 ILE A C 1
ATOM 593 O O . ILE A 1 77 ? 0.838 2.961 -15.105 1.00 71.94 77 ILE A O 1
ATOM 597 N N . ILE A 1 78 ? 1.659 0.887 -15.230 1.00 72.75 78 ILE A N 1
ATOM 598 C CA . ILE A 1 78 ? 0.844 0.365 -14.123 1.00 72.75 78 ILE A CA 1
ATOM 599 C C . ILE A 1 78 ? 1.171 1.104 -12.818 1.00 72.75 78 ILE A C 1
ATOM 601 O O . ILE A 1 78 ? 0.261 1.518 -12.102 1.00 72.75 78 ILE A O 1
ATOM 605 N N . LEU A 1 79 ? 2.455 1.346 -12.538 1.00 72.75 79 LEU A N 1
ATOM 606 C CA . LEU A 1 79 ? 2.881 2.133 -11.378 1.00 72.75 79 LEU A CA 1
ATOM 607 C C . LEU A 1 79 ? 2.381 3.585 -11.443 1.00 72.75 79 LEU A C 1
ATOM 609 O O . LEU A 1 79 ? 1.922 4.116 -10.433 1.00 72.75 79 LEU A O 1
ATOM 613 N N . LEU A 1 80 ? 2.428 4.215 -12.619 1.00 73.50 80 LEU A N 1
ATOM 614 C CA . LEU A 1 80 ? 1.945 5.580 -12.837 1.00 73.50 80 LEU A CA 1
ATOM 615 C C . LEU A 1 80 ? 0.418 5.679 -12.783 1.00 73.50 80 LEU A C 1
ATOM 617 O O . LEU A 1 80 ? -0.090 6.677 -12.290 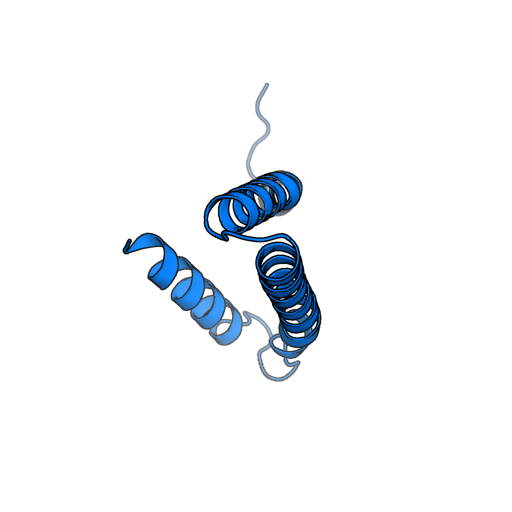1.00 73.50 80 LEU A O 1
ATOM 621 N N . VAL A 1 81 ? -0.318 4.663 -13.237 1.00 75.62 81 VAL A N 1
ATOM 622 C CA . VAL A 1 81 ? -1.784 4.601 -13.137 1.00 75.62 81 VAL A CA 1
ATOM 623 C C . VAL A 1 81 ? -2.203 4.459 -11.680 1.00 75.62 81 VAL A C 1
ATOM 625 O O . VAL A 1 81 ? -3.057 5.211 -11.223 1.00 75.62 81 VAL A O 1
ATOM 628 N N . VAL A 1 82 ? -1.563 3.569 -10.917 1.00 71.50 82 VAL A N 1
ATOM 629 C CA . VAL A 1 82 ? -1.823 3.443 -9.476 1.00 71.50 82 VAL A CA 1
ATOM 630 C C . VAL A 1 82 ? -1.505 4.760 -8.761 1.00 71.50 82 VAL A C 1
ATOM 632 O O . VAL A 1 82 ? -2.349 5.274 -8.032 1.00 71.50 82 VAL A O 1
ATOM 635 N N . ALA A 1 83 ? -0.339 5.361 -9.016 1.00 66.50 83 ALA A N 1
ATOM 636 C CA . ALA A 1 83 ? 0.035 6.648 -8.425 1.00 66.50 83 ALA A CA 1
ATOM 637 C C . ALA A 1 83 ? -0.895 7.799 -8.855 1.00 66.50 83 ALA A C 1
ATOM 639 O O . ALA A 1 83 ? -1.230 8.664 -8.047 1.00 66.50 83 ALA A O 1
ATOM 640 N N . GLY A 1 84 ? -1.329 7.798 -10.116 1.00 66.94 84 GLY A N 1
ATOM 641 C CA . GLY A 1 84 ? -2.257 8.767 -10.680 1.00 66.94 84 GLY A CA 1
ATOM 642 C C . GLY A 1 84 ? -3.630 8.676 -10.032 1.00 66.94 84 GLY A C 1
ATOM 643 O O . GLY A 1 84 ? -4.182 9.710 -9.679 1.00 66.94 84 GLY A O 1
ATOM 644 N N . ILE A 1 85 ? -4.132 7.462 -9.782 1.00 64.44 85 ILE A N 1
ATOM 645 C CA . ILE A 1 85 ? -5.434 7.243 -9.146 1.00 64.44 85 ILE A CA 1
ATOM 646 C C . ILE A 1 85 ? -5.460 7.771 -7.706 1.00 64.44 85 ILE A C 1
ATOM 648 O O . ILE A 1 85 ? -6.439 8.402 -7.312 1.00 64.44 85 ILE A O 1
ATOM 652 N N . PHE A 1 86 ? -4.374 7.584 -6.950 1.00 57.12 86 PHE A N 1
ATOM 653 C CA . PHE A 1 86 ? -4.242 8.083 -5.574 1.00 57.12 86 PHE A CA 1
ATOM 654 C C . PHE A 1 86 ? -4.078 9.607 -5.464 1.00 57.12 86 PHE A C 1
ATOM 656 O O . PHE A 1 86 ? -4.232 10.149 -4.375 1.00 57.12 86 PHE A O 1
ATOM 663 N N . ARG A 1 87 ? -3.772 10.316 -6.558 1.00 44.53 87 ARG A N 1
ATOM 664 C CA . ARG A 1 87 ? -3.633 11.784 -6.561 1.00 44.53 87 ARG A CA 1
ATOM 665 C C . ARG A 1 87 ? -4.952 12.524 -6.845 1.00 44.53 87 ARG A C 1
ATOM 667 O O . ARG A 1 87 ? -4.958 13.750 -6.834 1.00 44.53 87 ARG A O 1
ATOM 674 N N . GLN A 1 88 ? -6.048 11.804 -7.100 1.00 43.50 88 GLN A N 1
ATOM 675 C CA . GLN A 1 88 ? -7.349 12.375 -7.493 1.00 43.50 88 GLN A CA 1
ATOM 676 C C . GLN A 1 88 ? -8.323 12.618 -6.325 1.00 43.50 88 GLN A C 1
ATOM 678 O O . GLN A 1 88 ? -9.432 13.084 -6.577 1.00 43.50 88 GLN A O 1
ATOM 683 N N . SER A 1 89 ? -7.961 12.261 -5.089 1.00 41.47 89 SER A N 1
ATOM 684 C CA . SER A 1 89 ? -8.799 12.447 -3.891 1.00 41.47 89 SER A CA 1
ATOM 685 C C . SER A 1 89 ? -8.355 13.634 -3.054 1.00 41.47 89 SER A C 1
ATOM 687 O O . SER A 1 89 ? -7.135 13.683 -2.769 1.00 41.47 89 SER A O 1
#